Protein AF-A0A5S9P3G0-F1 (afdb_monomer)

Foldseek 3Di:
DVVVVVVVVVVVVVVVVVVVVVVVVVVVVCVVVVVVVPPDPQPDDADDDPQWDFPDWDDDPQKIWTWTDHPNWIKIWIAGSPPRHTPDIGTDDPPD

Nearest PDB structures (foldseek):
  5o3w-assembly1_A  TM=8.169E-01  e=4.159E-02  Gypsophila vaccaria
  8p83-assembly1_D  TM=8.442E-01  e=8.282E-02  Homo sapiens
  5o3w-assembly4_D  TM=8.164E-01  e=6.583E-02  Gypsophila vaccaria
  3nom-assembly2_B  TM=6.904E-01  e=1.388E-01  Zymomonas mobilis subsp. mobilis ATCC 10988
  5boi-assembly1_A  TM=8.328E-01  e=7.331E-01  Priestia megaterium QM B1551

pLDDT: mean 83.24, std 12.14, range [52.84, 97.31]

Secondary structure (DSSP, 8-state):
-HHHHHHHHHHHHHHHHHHHHHHHHHHHHHHHHHHHS--------PPPPTT-EEEEEEEETTEEEEEEEETTEEEEEEEETTT--EEEEEE--S--

Structure (mmCIF, N/CA/C/O backbone):
data_AF-A0A5S9P3G0-F1
#
_entry.id   AF-A0A5S9P3G0-F1
#
loop_
_atom_site.group_PDB
_atom_site.id
_atom_site.type_symbol
_atom_site.label_atom_id
_atom_site.label_alt_id
_atom_site.label_comp_id
_atom_site.label_asym_id
_atom_site.label_entity_id
_atom_site.label_seq_id
_atom_site.pdbx_PDB_ins_code
_atom_site.Cartn_x
_atom_site.Cartn_y
_atom_site.Cartn_z
_atom_site.occupancy
_atom_site.B_iso_or_equiv
_atom_site.auth_seq_id
_atom_site.auth_comp_id
_atom_site.auth_asym_id
_atom_site.auth_atom_id
_atom_site.pdbx_PDB_model_num
ATOM 1 N N . MET A 1 1 ? 14.603 28.352 -52.199 1.00 57.25 1 MET A N 1
ATOM 2 C CA . MET A 1 1 ? 13.601 28.132 -51.126 1.00 57.25 1 MET A CA 1
ATOM 3 C C . MET A 1 1 ? 13.569 26.691 -50.599 1.00 57.25 1 MET A C 1
ATOM 5 O O . MET A 1 1 ? 13.671 26.530 -49.389 1.00 57.25 1 MET A O 1
ATOM 9 N N . LEU A 1 2 ? 13.535 25.650 -51.448 1.00 60.34 2 LEU A N 1
ATOM 10 C CA . LEU A 1 2 ? 13.442 24.235 -51.018 1.00 60.34 2 LEU A CA 1
ATOM 11 C C . LEU A 1 2 ? 14.508 23.762 -50.001 1.00 60.34 2 LEU A C 1
ATOM 13 O O . LEU A 1 2 ? 14.189 23.000 -49.094 1.00 60.34 2 LEU A O 1
ATOM 17 N N . ARG A 1 3 ? 15.769 24.211 -50.108 1.00 63.75 3 ARG A N 1
ATOM 18 C CA . ARG A 1 3 ? 16.854 23.789 -49.191 1.00 63.75 3 ARG A CA 1
ATOM 19 C C . ARG A 1 3 ? 16.690 24.335 -47.763 1.00 63.75 3 ARG A C 1
ATOM 21 O O . ARG A 1 3 ? 17.055 23.656 -46.812 1.00 63.75 3 ARG A O 1
ATOM 28 N N . LYS A 1 4 ? 16.102 25.531 -47.614 1.00 61.62 4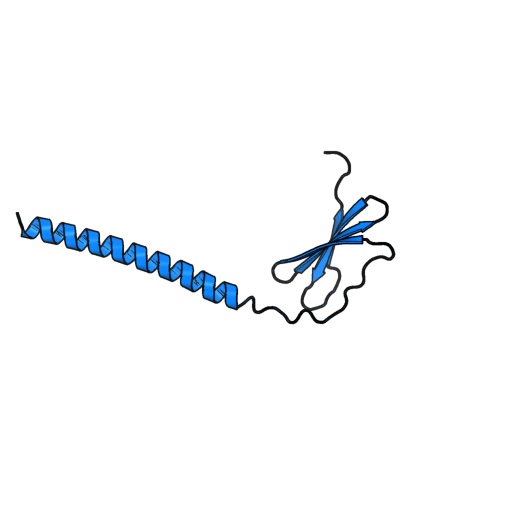 LYS A N 1
ATOM 29 C CA . LYS A 1 4 ? 15.777 26.131 -46.305 1.00 61.62 4 LYS A CA 1
ATOM 30 C C . LYS A 1 4 ? 14.579 25.425 -45.659 1.00 61.62 4 LYS A C 1
ATOM 32 O O . LYS A 1 4 ? 14.629 25.117 -44.476 1.00 61.62 4 LYS A O 1
ATOM 37 N N . LEU A 1 5 ? 13.560 25.092 -46.455 1.00 64.75 5 LEU A N 1
ATOM 38 C CA . LEU A 1 5 ? 12.393 24.318 -46.008 1.00 64.75 5 LEU A CA 1
ATOM 39 C C . LEU A 1 5 ? 12.772 22.896 -45.560 1.00 64.75 5 LEU A C 1
ATOM 41 O O . LEU A 1 5 ? 12.306 22.446 -44.520 1.00 64.75 5 LEU A O 1
ATOM 45 N N . ARG A 1 6 ? 13.683 22.217 -46.274 1.00 70.12 6 ARG A N 1
ATOM 46 C CA . ARG A 1 6 ? 14.227 20.908 -45.858 1.00 70.12 6 ARG A CA 1
ATOM 47 C C . ARG A 1 6 ? 14.999 20.965 -44.538 1.00 70.12 6 ARG A C 1
ATOM 49 O O . ARG A 1 6 ? 14.895 20.032 -43.753 1.00 70.12 6 ARG A O 1
ATOM 56 N N . GLY A 1 7 ? 15.744 22.043 -44.283 1.00 75.62 7 GLY A N 1
ATOM 57 C CA . GLY A 1 7 ? 16.450 22.240 -43.011 1.00 75.62 7 GLY A CA 1
ATOM 58 C C . GLY A 1 7 ? 15.497 22.421 -41.827 1.00 75.62 7 GLY A C 1
ATOM 59 O O . GLY A 1 7 ? 15.667 21.770 -40.802 1.00 75.62 7 GLY A O 1
ATOM 60 N N . PHE A 1 8 ? 14.449 23.233 -41.995 1.00 79.38 8 PHE A N 1
ATOM 61 C CA . PHE A 1 8 ? 13.404 23.401 -40.977 1.00 79.38 8 PHE A CA 1
ATOM 62 C C . PHE A 1 8 ? 12.612 22.113 -40.726 1.00 79.38 8 PHE A C 1
ATOM 64 O O . PHE A 1 8 ? 12.362 21.768 -39.574 1.00 79.38 8 PHE A O 1
ATOM 71 N N . ALA A 1 9 ? 12.267 21.372 -41.783 1.00 84.75 9 ALA A N 1
ATOM 72 C CA . ALA A 1 9 ? 11.589 20.084 -41.655 1.00 84.75 9 ALA A CA 1
ATOM 73 C C . ALA A 1 9 ? 12.460 19.044 -40.927 1.00 84.75 9 ALA A C 1
ATOM 75 O O . ALA A 1 9 ? 11.965 18.336 -40.055 1.00 84.75 9 ALA A O 1
ATOM 76 N N . ALA A 1 10 ? 13.763 18.991 -41.226 1.00 86.50 10 ALA A N 1
ATOM 77 C CA . ALA A 1 10 ? 14.699 18.112 -40.527 1.00 86.50 10 ALA A CA 1
ATOM 78 C C . ALA A 1 10 ? 14.834 18.481 -39.041 1.00 86.50 10 ALA A C 1
ATOM 80 O O . ALA A 1 10 ? 14.815 17.600 -38.186 1.00 86.50 10 ALA A O 1
ATOM 81 N N . PHE A 1 11 ? 14.910 19.777 -38.725 1.00 89.62 11 PHE A N 1
ATOM 82 C CA . PHE A 1 11 ? 14.974 20.254 -37.343 1.00 89.62 11 PHE A CA 1
ATOM 83 C C . PHE A 1 11 ? 13.692 19.937 -36.559 1.00 89.62 11 PHE A C 1
ATOM 85 O O . PHE A 1 11 ? 13.753 19.450 -35.433 1.00 89.62 11 PHE A O 1
ATOM 92 N N . SER A 1 12 ? 12.527 20.147 -37.174 1.00 87.56 12 SER A N 1
ATOM 93 C CA . SER A 1 12 ? 11.232 19.817 -36.575 1.00 87.56 12 SER A CA 1
ATOM 94 C C . SER A 1 12 ? 11.067 18.311 -36.352 1.00 87.56 12 SER A C 1
ATOM 96 O O . SER A 1 12 ? 10.658 17.898 -35.268 1.00 87.56 12 SER A O 1
ATOM 98 N N . GLY A 1 13 ? 11.451 17.488 -37.332 1.00 91.31 13 GLY A N 1
ATOM 99 C CA . GLY A 1 13 ? 11.436 16.032 -37.193 1.00 91.31 13 GLY A CA 1
ATOM 100 C C . GLY A 1 13 ? 12.365 15.543 -36.083 1.00 91.31 13 GLY A C 1
ATOM 101 O O . GLY A 1 13 ? 11.993 14.656 -35.318 1.00 91.31 13 GLY A O 1
ATOM 102 N N . LEU A 1 14 ? 13.539 16.164 -35.935 1.00 94.94 14 LEU A N 1
ATOM 103 C CA . LEU A 1 14 ? 14.474 15.846 -34.859 1.00 94.94 14 LEU A CA 1
ATOM 104 C C . LEU A 1 14 ? 13.874 16.161 -33.483 1.00 94.94 14 LEU A C 1
ATOM 106 O O . LEU A 1 14 ? 13.934 15.329 -32.581 1.00 94.94 14 LEU A O 1
ATOM 110 N N . LEU A 1 15 ? 13.248 17.330 -33.332 1.00 95.62 15 LEU A N 1
ATOM 111 C CA . LEU A 1 15 ? 12.593 17.720 -32.083 1.00 95.62 15 LEU A CA 1
ATOM 112 C C . LEU A 1 15 ? 11.455 16.753 -31.717 1.00 95.62 15 LEU A C 1
ATOM 114 O O . LEU A 1 15 ? 11.331 16.334 -30.567 1.00 95.62 15 LEU A O 1
ATOM 118 N N . MET A 1 16 ? 10.658 16.354 -32.709 1.00 95.19 16 MET A N 1
ATOM 119 C CA . MET A 1 16 ? 9.585 15.378 -32.539 1.00 95.19 16 MET A CA 1
ATOM 120 C C . MET A 1 16 ? 10.143 14.016 -32.103 1.00 95.19 16 MET A C 1
ATOM 122 O O . MET A 1 16 ? 9.641 13.434 -31.143 1.00 95.19 16 MET A O 1
ATOM 126 N N . ALA A 1 17 ? 11.226 13.547 -32.729 1.00 96.12 17 ALA A N 1
ATOM 127 C CA . ALA A 1 17 ? 11.897 12.306 -32.345 1.00 96.12 17 ALA A CA 1
ATOM 128 C C . ALA A 1 17 ? 12.397 12.337 -30.892 1.00 96.12 17 ALA A C 1
ATOM 130 O O . ALA A 1 17 ? 12.189 11.367 -30.164 1.00 96.12 17 ALA A O 1
ATOM 131 N N . PHE A 1 18 ? 12.977 13.455 -30.439 1.00 97.25 18 PHE A N 1
ATOM 132 C CA . PHE A 1 18 ? 13.358 13.636 -29.033 1.00 97.25 18 PHE A CA 1
ATOM 133 C C . PHE A 1 18 ? 12.157 13.567 -28.087 1.00 97.25 18 PHE A C 1
ATOM 135 O O . PHE A 1 18 ? 12.243 12.919 -27.045 1.00 97.25 18 PHE A O 1
ATOM 142 N N . GLY A 1 19 ? 11.030 14.180 -28.459 1.00 96.94 19 GLY A N 1
ATOM 143 C CA . GLY A 1 19 ? 9.789 14.100 -27.686 1.00 96.94 19 GLY A CA 1
ATOM 144 C C . GLY A 1 19 ? 9.295 12.661 -27.524 1.00 96.94 19 GLY A C 1
ATOM 145 O O . GLY A 1 19 ? 8.989 12.233 -26.411 1.00 96.94 19 GLY A O 1
ATOM 146 N N . PHE A 1 20 ? 9.290 11.883 -28.610 1.00 97.06 20 PHE A N 1
ATOM 147 C CA . PHE A 1 20 ? 8.939 10.462 -28.549 1.00 97.06 20 PHE A CA 1
ATOM 148 C C . PHE A 1 20 ? 9.924 9.663 -27.698 1.00 97.06 20 PHE A C 1
ATOM 150 O O . PHE A 1 20 ? 9.490 8.877 -26.861 1.00 97.06 20 PHE A O 1
ATOM 157 N N . LEU A 1 21 ? 11.231 9.880 -27.856 1.00 97.31 21 LEU A N 1
ATOM 158 C CA . LEU A 1 21 ? 12.258 9.215 -27.050 1.00 97.31 21 LEU A CA 1
ATOM 159 C C . LEU A 1 21 ? 12.072 9.477 -25.553 1.00 97.31 21 LEU A C 1
ATOM 161 O O . LEU A 1 21 ? 12.120 8.539 -24.759 1.00 97.31 21 LEU A O 1
ATOM 165 N N . ALA A 1 22 ? 11.806 10.726 -25.170 1.00 96.94 22 ALA A N 1
ATOM 166 C CA . ALA A 1 22 ? 11.537 11.089 -23.784 1.00 96.94 22 ALA A CA 1
ATOM 167 C C . ALA A 1 22 ? 10.258 10.417 -23.256 1.00 96.94 22 ALA A C 1
ATOM 169 O O . ALA A 1 22 ? 10.262 9.868 -22.154 1.00 96.94 22 ALA A O 1
ATOM 170 N N . LEU A 1 23 ? 9.184 10.407 -24.052 1.00 96.56 23 LEU A N 1
ATOM 171 C CA . LEU A 1 23 ? 7.917 9.776 -23.683 1.00 96.56 23 LEU A CA 1
ATOM 172 C C . LEU A 1 23 ? 8.066 8.261 -23.498 1.00 96.56 23 LEU A C 1
ATOM 174 O O . LEU A 1 23 ? 7.680 7.727 -22.458 1.00 96.56 23 LEU A O 1
ATOM 178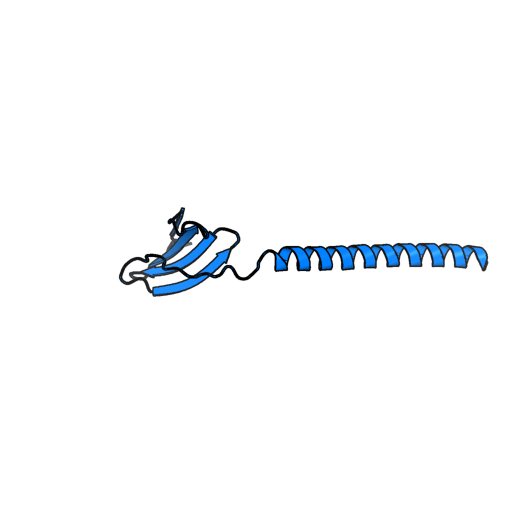 N N . PHE A 1 24 ? 8.653 7.568 -24.476 1.00 96.69 24 PHE A N 1
ATOM 179 C CA . PHE A 1 24 ? 8.903 6.131 -24.384 1.00 96.69 24 PHE A CA 1
ATOM 180 C C . PHE A 1 24 ? 9.865 5.798 -23.243 1.00 96.69 24 PHE A C 1
ATOM 182 O O . PHE A 1 24 ? 9.645 4.813 -22.543 1.00 96.69 24 PHE A O 1
ATOM 189 N N . GLY A 1 25 ? 10.877 6.636 -22.999 1.00 95.38 25 GLY A N 1
ATOM 190 C CA . GLY A 1 25 ? 11.772 6.506 -21.852 1.00 95.38 25 GLY A CA 1
ATOM 191 C C . GLY A 1 25 ? 11.030 6.604 -20.517 1.00 95.38 25 GLY A C 1
ATOM 192 O O . GLY A 1 25 ? 11.207 5.747 -19.655 1.00 95.38 25 GLY A O 1
ATOM 193 N N . ALA A 1 26 ? 10.146 7.592 -20.359 1.00 94.94 26 ALA A N 1
ATOM 194 C CA . ALA A 1 26 ? 9.339 7.758 -19.151 1.00 94.94 26 ALA A CA 1
ATOM 195 C C . ALA A 1 26 ? 8.362 6.589 -18.935 1.00 94.94 26 ALA A C 1
ATOM 197 O O . ALA A 1 26 ? 8.243 6.080 -17.818 1.00 94.94 26 ALA A O 1
ATOM 198 N N . ILE A 1 27 ? 7.695 6.124 -19.999 1.00 92.19 27 ILE A N 1
ATOM 199 C CA . ILE A 1 27 ? 6.806 4.955 -19.942 1.00 92.19 27 ILE A CA 1
ATOM 200 C C . ILE A 1 27 ? 7.609 3.704 -19.581 1.00 92.19 27 ILE A C 1
ATOM 202 O O . ILE A 1 27 ? 7.227 2.988 -18.660 1.00 92.19 27 ILE A O 1
ATOM 206 N N . GLY A 1 28 ? 8.738 3.464 -20.249 1.00 91.56 28 GLY A N 1
ATOM 207 C CA . GLY A 1 28 ? 9.617 2.328 -19.981 1.00 91.56 28 GLY A CA 1
ATOM 208 C C . GLY A 1 28 ? 10.131 2.327 -18.544 1.00 91.56 28 GLY A C 1
ATOM 209 O O . GLY A 1 28 ? 10.033 1.311 -17.860 1.00 91.56 28 GLY A O 1
ATOM 210 N N . TYR A 1 29 ? 10.584 3.479 -18.043 1.00 89.12 29 TYR A N 1
ATOM 211 C CA . TYR A 1 29 ? 10.984 3.636 -16.647 1.00 89.12 29 TYR A CA 1
ATOM 212 C C . TYR A 1 29 ? 9.836 3.297 -15.692 1.00 89.12 29 TYR A C 1
ATOM 214 O O . TYR A 1 29 ? 10.029 2.521 -14.756 1.00 89.12 29 TYR A O 1
ATOM 222 N N . ARG A 1 30 ? 8.625 3.815 -15.943 1.00 83.75 30 ARG A N 1
ATOM 223 C CA . ARG A 1 30 ? 7.444 3.527 -15.116 1.00 83.75 30 ARG A CA 1
ATOM 224 C C . ARG A 1 30 ? 7.059 2.047 -15.154 1.00 83.75 30 ARG A C 1
ATOM 226 O O . ARG A 1 30 ? 6.687 1.498 -14.126 1.00 83.75 30 ARG A O 1
ATOM 233 N N . VAL A 1 31 ? 7.150 1.398 -16.312 1.00 85.31 31 VAL A N 1
ATOM 234 C CA . VAL A 1 31 ? 6.863 -0.035 -16.456 1.00 85.31 31 VAL A CA 1
ATOM 235 C C . VAL A 1 31 ? 7.887 -0.862 -15.682 1.00 85.31 31 VAL A C 1
ATOM 237 O O . VAL A 1 31 ? 7.498 -1.713 -14.894 1.00 85.31 31 VAL A O 1
ATOM 240 N N . VAL A 1 32 ? 9.184 -0.577 -15.827 1.00 81.44 32 VAL A N 1
ATOM 241 C CA . VAL A 1 32 ? 10.253 -1.302 -15.115 1.00 81.44 32 VAL A CA 1
ATOM 242 C C . VAL A 1 32 ? 10.168 -1.092 -13.600 1.00 81.44 32 VAL A C 1
ATOM 244 O O . VAL A 1 32 ? 10.298 -2.042 -12.831 1.00 81.44 32 VAL A O 1
ATOM 247 N N . THR A 1 33 ? 9.916 0.138 -13.151 1.00 73.62 33 THR A N 1
ATOM 248 C CA . THR A 1 33 ? 9.751 0.447 -11.721 1.00 73.62 33 THR A CA 1
ATOM 249 C C . THR A 1 33 ? 8.455 -0.117 -11.148 1.00 73.62 33 THR A C 1
ATOM 251 O O . THR A 1 33 ? 8.475 -0.661 -10.049 1.00 73.62 33 THR A O 1
ATOM 254 N N . GLY A 1 34 ? 7.358 -0.076 -11.906 1.00 65.81 34 GLY A N 1
ATOM 255 C CA . GLY A 1 34 ? 6.087 -0.697 -11.541 1.00 65.81 34 GLY A CA 1
ATOM 256 C C . GLY A 1 34 ? 6.159 -2.224 -11.477 1.00 65.81 34 GLY A C 1
ATOM 257 O O . GLY A 1 34 ? 5.496 -2.824 -10.642 1.00 65.81 34 GLY A O 1
ATOM 258 N N . TRP A 1 35 ? 7.004 -2.867 -12.291 1.00 57.53 35 TRP A N 1
ATOM 259 C CA . TRP A 1 35 ? 7.197 -4.322 -12.246 1.00 57.53 35 TRP A CA 1
ATOM 260 C C . TRP A 1 35 ? 8.099 -4.775 -11.095 1.00 57.53 35 TRP A C 1
ATOM 262 O O . TRP A 1 35 ? 7.971 -5.898 -10.614 1.00 57.53 35 TRP A O 1
ATOM 272 N N . LYS A 1 36 ? 8.980 -3.890 -10.607 1.00 55.94 36 LYS A N 1
ATOM 273 C CA . LYS A 1 36 ? 9.731 -4.108 -9.361 1.00 55.94 36 LYS A CA 1
ATOM 274 C C . LYS A 1 36 ? 8.802 -4.154 -8.141 1.00 55.94 36 LYS A C 1
ATOM 276 O O . LYS A 1 36 ? 9.151 -4.766 -7.138 1.00 55.94 36 LYS A O 1
ATOM 281 N N . SER A 1 37 ? 7.595 -3.600 -8.257 1.00 54.91 37 SER A N 1
ATOM 282 C CA . SER A 1 37 ? 6.456 -3.898 -7.386 1.00 54.91 37 SER A CA 1
ATOM 283 C C . SER A 1 37 ? 5.755 -5.187 -7.828 1.00 54.91 37 SER A C 1
ATOM 285 O O . SER A 1 37 ? 4.539 -5.205 -8.018 1.00 54.91 37 SER A O 1
ATOM 287 N N . ALA A 1 38 ? 6.511 -6.279 -8.006 1.00 53.41 38 ALA A N 1
ATOM 288 C CA . ALA A 1 38 ? 5.909 -7.607 -8.031 1.00 53.41 38 ALA A CA 1
ATOM 289 C C . ALA A 1 38 ? 4.975 -7.703 -6.813 1.00 53.41 38 ALA A C 1
ATOM 291 O O . ALA A 1 38 ? 5.350 -7.176 -5.757 1.00 53.41 38 ALA A O 1
ATOM 292 N N . PRO A 1 39 ? 3.773 -8.301 -6.932 1.00 52.84 39 PRO A N 1
ATOM 293 C CA . PRO A 1 39 ? 2.924 -8.505 -5.773 1.00 52.84 39 PRO A CA 1
ATOM 294 C C . PRO A 1 39 ? 3.768 -9.300 -4.789 1.00 52.84 39 PRO A C 1
ATOM 296 O O . PRO A 1 39 ? 4.066 -10.470 -5.031 1.00 52.84 39 PRO A O 1
ATOM 299 N N . VAL A 1 40 ? 4.246 -8.635 -3.735 1.00 58.28 40 VAL A N 1
ATOM 300 C CA . VAL A 1 40 ? 4.874 -9.330 -2.624 1.00 58.28 40 VAL A CA 1
ATOM 301 C C . VAL A 1 40 ? 3.842 -10.368 -2.226 1.00 58.28 40 VAL A C 1
ATOM 303 O O . VAL A 1 40 ? 2.654 -10.060 -2.127 1.00 58.28 40 VAL A O 1
ATOM 306 N N . GLU A 1 41 ? 4.261 -11.618 -2.108 1.00 55.16 41 GLU A N 1
ATOM 307 C CA . GLU A 1 41 ? 3.404 -12.648 -1.557 1.00 55.16 41 GLU A CA 1
ATOM 308 C C . GLU A 1 41 ? 3.155 -12.232 -0.101 1.00 55.16 41 GLU A C 1
ATOM 310 O O . GLU A 1 41 ? 3.968 -12.480 0.790 1.00 55.16 41 GLU A O 1
ATOM 315 N N . ILE A 1 42 ? 2.085 -11.463 0.137 1.00 58.31 42 ILE A N 1
ATOM 316 C CA . ILE A 1 42 ? 1.699 -10.982 1.466 1.00 58.31 42 ILE A CA 1
ATOM 317 C C . ILE A 1 42 ? 1.021 -12.165 2.166 1.00 58.31 42 ILE A C 1
ATOM 319 O O . ILE A 1 42 ? -0.172 -12.167 2.451 1.00 58.31 42 ILE A O 1
ATOM 323 N N . ALA A 1 43 ? 1.791 -13.226 2.391 1.00 62.25 43 ALA A N 1
ATOM 324 C CA . ALA A 1 43 ? 1.440 -14.307 3.286 1.00 62.25 43 ALA A CA 1
ATOM 325 C C . ALA A 1 43 ? 1.942 -13.920 4.684 1.00 62.25 43 ALA A C 1
ATOM 327 O O . ALA A 1 43 ? 3.129 -13.650 4.900 1.00 62.25 43 ALA A O 1
ATOM 328 N N . GLY A 1 44 ? 1.028 -13.822 5.645 1.00 70.62 44 GLY A N 1
ATOM 329 C CA . GLY A 1 44 ? 1.357 -13.506 7.030 1.00 70.62 44 GLY A CA 1
ATOM 330 C C . GLY A 1 44 ? 0.195 -12.885 7.791 1.00 70.62 44 GLY A C 1
ATOM 331 O O . GLY A 1 44 ? -0.774 -12.413 7.204 1.00 70.62 44 GLY A O 1
ATOM 332 N N . THR A 1 45 ? 0.321 -12.870 9.114 1.00 78.38 45 THR A N 1
ATOM 333 C CA . THR A 1 45 ? -0.696 -12.330 10.019 1.00 78.38 45 THR A CA 1
ATOM 334 C C . THR A 1 45 ? -0.112 -11.157 10.790 1.00 78.38 45 THR A C 1
ATOM 336 O O . THR A 1 45 ? 0.930 -11.289 11.430 1.00 78.38 45 THR A O 1
ATOM 339 N N . ILE A 1 46 ? -0.794 -10.013 10.750 1.00 83.00 46 ILE A N 1
ATOM 340 C CA . ILE A 1 46 ? -0.484 -8.850 11.586 1.00 83.00 46 ILE A CA 1
ATOM 341 C C . ILE A 1 46 ? -1.402 -8.889 12.805 1.00 83.00 46 ILE A C 1
ATOM 343 O O . ILE A 1 46 ? -2.613 -9.069 12.675 1.00 83.00 46 ILE A O 1
ATOM 347 N N . GLN A 1 47 ? -0.833 -8.726 13.998 1.00 85.69 47 GLN A N 1
ATOM 348 C CA . GLN A 1 47 ? -1.623 -8.657 15.222 1.00 85.69 47 GLN A CA 1
ATOM 349 C C . GLN A 1 47 ? -2.263 -7.275 15.355 1.00 85.69 47 GLN A C 1
ATOM 351 O O . GLN A 1 47 ? -1.576 -6.261 15.491 1.00 85.69 47 GLN A O 1
ATOM 356 N N . LEU A 1 48 ? -3.592 -7.248 15.327 1.00 84.81 48 LEU A N 1
ATOM 357 C CA . LEU A 1 48 ? -4.387 -6.045 15.532 1.00 84.81 48 LEU A CA 1
ATOM 358 C C . LEU A 1 48 ? -5.005 -6.044 16.938 1.00 84.81 48 LEU A C 1
ATOM 360 O O . LEU A 1 48 ? -5.197 -7.111 17.531 1.00 84.81 48 LEU A O 1
ATOM 364 N N . PRO A 1 49 ? -5.321 -4.861 17.495 1.00 82.44 49 PRO A N 1
ATOM 365 C CA . PRO A 1 49 ? -6.031 -4.772 18.764 1.00 82.44 49 PRO A CA 1
ATOM 366 C C . PRO A 1 49 ? -7.345 -5.547 18.720 1.00 82.44 49 PRO A C 1
ATOM 368 O O . PRO A 1 49 ? -8.070 -5.512 17.725 1.00 82.44 49 PRO A O 1
ATOM 371 N N . ARG A 1 50 ? -7.689 -6.209 19.827 1.00 83.19 50 ARG A N 1
ATOM 372 C CA . ARG A 1 50 ? -9.009 -6.832 19.963 1.00 83.19 50 ARG A CA 1
ATOM 373 C C . ARG A 1 50 ? -10.100 -5.770 19.833 1.00 83.19 50 ARG A C 1
ATOM 375 O O . ARG A 1 50 ? -9.963 -4.683 20.386 1.00 83.19 50 ARG A O 1
ATOM 382 N N . GLY A 1 51 ? -11.157 -6.103 19.096 1.00 85.19 51 GLY A N 1
ATOM 383 C CA . GLY A 1 51 ? -12.271 -5.191 18.827 1.00 85.19 51 GLY A CA 1
ATOM 384 C C . GLY A 1 51 ? -11.998 -4.139 17.748 1.00 85.19 51 GLY A C 1
ATOM 385 O O . GLY A 1 51 ? -12.875 -3.325 17.487 1.00 85.19 51 GLY A O 1
ATOM 386 N N . ALA A 1 52 ? -10.824 -4.145 17.106 1.00 88.12 52 ALA A N 1
ATOM 387 C CA . ALA A 1 52 ? -10.550 -3.251 15.987 1.00 88.12 52 ALA A CA 1
ATOM 388 C C . ALA A 1 52 ? -11.335 -3.670 14.734 1.00 88.12 52 ALA A C 1
ATOM 390 O O . ALA A 1 52 ? -11.258 -4.821 14.297 1.00 88.12 52 ALA A O 1
ATOM 391 N N . ASN A 1 53 ? -12.039 -2.720 14.124 1.00 90.50 53 ASN A N 1
ATOM 392 C CA . ASN A 1 53 ? -12.628 -2.868 12.801 1.00 90.50 53 ASN A CA 1
ATOM 393 C C . ASN A 1 53 ? -11.645 -2.334 11.750 1.00 90.50 53 ASN A C 1
ATOM 395 O O . ASN A 1 53 ? -11.234 -1.176 11.814 1.00 90.50 53 ASN A O 1
ATOM 399 N N . VAL A 1 54 ? -11.231 -3.174 10.799 1.00 90.88 54 VAL A N 1
ATOM 400 C CA . VAL A 1 54 ? -10.312 -2.756 9.730 1.00 90.88 54 VAL A CA 1
ATOM 401 C C . VAL A 1 54 ? -11.104 -2.027 8.652 1.00 90.88 54 VAL A C 1
ATOM 403 O O . VAL A 1 54 ? -11.867 -2.649 7.918 1.00 90.88 54 VAL A O 1
ATOM 406 N N . ARG A 1 55 ? -10.887 -0.713 8.532 1.00 91.56 55 ARG A N 1
ATOM 407 C CA . ARG A 1 55 ? -11.522 0.110 7.494 1.00 91.56 55 ARG A CA 1
ATOM 408 C C . ARG A 1 55 ? -10.723 0.146 6.197 1.00 91.56 55 ARG A C 1
ATOM 410 O O . ARG A 1 55 ? -11.309 0.238 5.124 1.00 91.56 55 ARG A O 1
ATOM 417 N N . SER A 1 56 ? -9.395 0.106 6.285 1.00 89.25 56 SER A N 1
ATOM 418 C CA . SER A 1 56 ? -8.509 0.129 5.118 1.00 89.25 56 SER A CA 1
ATOM 419 C C . SER A 1 56 ? -7.164 -0.525 5.429 1.00 89.25 56 SER A C 1
ATOM 421 O O . SER A 1 56 ? -6.663 -0.422 6.549 1.00 89.25 56 SER A O 1
ATOM 423 N N . ALA A 1 57 ? -6.569 -1.174 4.430 1.00 90.19 57 ALA A N 1
ATOM 424 C CA . ALA A 1 57 ? -5.211 -1.700 4.482 1.00 90.19 57 ALA A CA 1
ATOM 425 C C . ALA A 1 57 ? -4.514 -1.415 3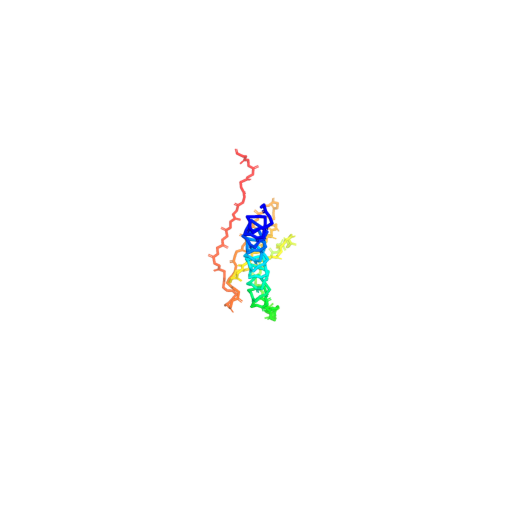.148 1.00 90.19 57 ALA A C 1
ATOM 427 O O . ALA A 1 57 ? -4.976 -1.849 2.093 1.00 90.19 57 ALA A O 1
ATOM 428 N N . VAL A 1 58 ? -3.412 -0.670 3.196 1.00 89.25 58 VAL A N 1
ATOM 429 C CA . VAL A 1 58 ? -2.666 -0.234 2.012 1.00 89.25 58 VAL A CA 1
ATOM 430 C C . VAL A 1 58 ? -1.188 -0.528 2.212 1.00 89.25 58 VAL A C 1
ATOM 432 O O . VAL A 1 58 ? -0.624 -0.244 3.267 1.00 89.25 58 VAL A O 1
ATOM 435 N N . VAL A 1 59 ? -0.547 -1.073 1.182 1.00 87.06 59 VAL A N 1
ATOM 436 C CA . VAL A 1 59 ? 0.911 -1.220 1.132 1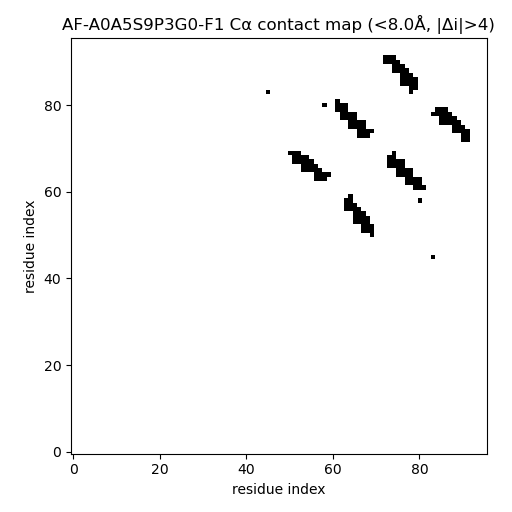.00 87.06 59 VAL A CA 1
ATOM 437 C C . VAL A 1 59 ? 1.493 -0.020 0.395 1.00 87.06 59 VAL A C 1
ATOM 439 O O . VAL A 1 59 ? 1.078 0.289 -0.720 1.00 87.06 59 VAL A O 1
ATOM 442 N N . SER A 1 60 ? 2.446 0.664 1.020 1.00 82.94 60 SER A N 1
ATOM 443 C CA . SER A 1 60 ? 3.141 1.822 0.464 1.00 82.94 60 SER A CA 1
ATOM 444 C C . SER A 1 60 ? 4.643 1.668 0.682 1.00 82.94 60 SER A C 1
ATOM 446 O O . SER A 1 60 ? 5.141 1.865 1.792 1.00 82.94 60 SER A O 1
ATOM 448 N N . GLY A 1 61 ? 5.369 1.326 -0.385 1.00 83.38 61 GLY A N 1
ATOM 449 C CA . GLY A 1 61 ? 6.795 1.006 -0.302 1.00 83.38 61 GLY 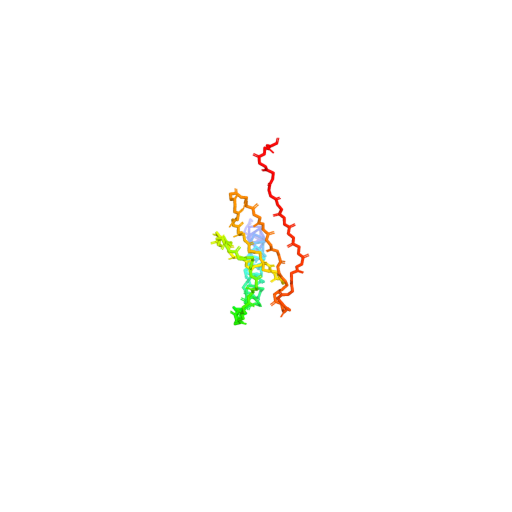A CA 1
ATOM 450 C C . GLY A 1 61 ? 7.032 -0.185 0.627 1.00 83.38 61 GLY A C 1
ATOM 451 O O . GLY A 1 61 ? 6.402 -1.226 0.460 1.00 83.38 61 GLY A O 1
ATOM 452 N N . ASP A 1 62 ? 7.880 0.005 1.638 1.00 85.50 62 ASP A N 1
ATOM 453 C CA . ASP A 1 62 ? 8.236 -1.024 2.627 1.00 85.50 62 ASP A CA 1
ATOM 454 C C . ASP A 1 62 ? 7.336 -1.001 3.874 1.00 85.50 62 ASP A C 1
ATOM 456 O O . ASP A 1 62 ? 7.676 -1.571 4.911 1.00 85.50 62 ASP A O 1
ATOM 460 N N . MET A 1 63 ? 6.188 -0.322 3.802 1.00 86.62 63 MET A N 1
ATOM 461 C CA . MET A 1 63 ? 5.279 -0.137 4.929 1.00 86.62 63 MET A CA 1
ATOM 462 C C . MET A 1 63 ? 3.861 -0.584 4.581 1.00 86.62 63 MET A C 1
ATOM 464 O O . MET A 1 63 ? 3.366 -0.369 3.477 1.00 86.62 63 MET A O 1
ATOM 468 N N . ILE A 1 64 ? 3.177 -1.157 5.562 1.00 89.50 64 ILE A N 1
ATOM 469 C CA . ILE A 1 64 ? 1.758 -1.490 5.525 1.00 89.50 64 ILE A CA 1
ATOM 470 C C . ILE A 1 64 ? 1.044 -0.509 6.451 1.00 89.50 64 ILE A C 1
ATOM 472 O O . ILE A 1 64 ? 1.268 -0.514 7.661 1.00 89.50 64 ILE A O 1
ATOM 476 N N . ALA A 1 65 ? 0.192 0.340 5.890 1.00 92.50 65 ALA A N 1
ATOM 477 C CA . ALA A 1 65 ? -0.691 1.216 6.643 1.00 92.50 65 ALA A CA 1
ATOM 478 C C . ALA A 1 65 ? -2.047 0.526 6.814 1.00 92.50 65 ALA A C 1
ATOM 480 O O . ALA A 1 65 ? -2.730 0.227 5.835 1.00 92.50 65 ALA A O 1
ATOM 481 N N . VAL A 1 66 ? -2.436 0.267 8.059 1.00 92.44 66 VAL A N 1
ATOM 482 C CA . VAL A 1 66 ? -3.733 -0.312 8.413 1.00 92.44 66 VAL A CA 1
ATOM 483 C C . VAL A 1 66 ? -4.527 0.737 9.172 1.00 92.44 66 VAL A C 1
ATOM 485 O O . VAL A 1 66 ? -4.201 1.064 10.314 1.00 92.44 66 VAL A O 1
ATOM 488 N N . THR A 1 67 ? -5.566 1.268 8.538 1.00 93.44 67 THR A N 1
ATOM 489 C CA . THR A 1 67 ? -6.524 2.160 9.187 1.00 93.44 67 THR A C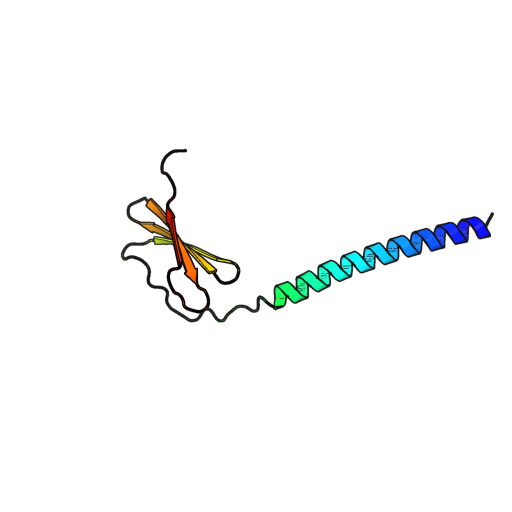A 1
ATOM 490 C C 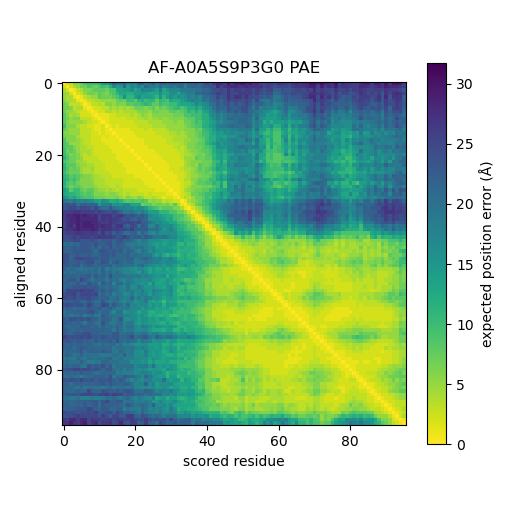. THR A 1 67 ? -7.599 1.321 9.844 1.00 93.44 67 THR A C 1
ATOM 492 O O . THR A 1 67 ? -8.305 0.541 9.196 1.00 93.44 67 THR A O 1
ATOM 495 N N . LEU A 1 68 ? -7.717 1.495 11.149 1.00 93.62 68 LEU A N 1
ATOM 496 C CA . LEU A 1 68 ? -8.626 0.748 11.983 1.00 93.62 68 LEU A CA 1
ATOM 497 C C . LEU A 1 68 ? -9.420 1.685 12.878 1.00 93.62 68 LEU A C 1
ATOM 499 O O . LEU A 1 68 ? -8.975 2.769 13.245 1.00 93.62 68 LEU A O 1
ATOM 503 N N . GLU A 1 69 ? -10.624 1.251 13.194 1.00 90.69 69 GLU A N 1
ATOM 504 C CA . GLU A 1 69 ? -11.518 1.936 14.104 1.00 90.69 69 GLU A CA 1
ATOM 505 C C . GLU A 1 69 ? -11.695 1.087 15.354 1.00 90.69 69 GLU A C 1
ATOM 507 O O . GLU A 1 69 ? -11.914 -0.126 15.275 1.00 90.69 69 GLU A O 1
ATOM 512 N N . ARG A 1 70 ? -11.595 1.724 16.516 1.00 87.56 70 ARG A N 1
ATOM 513 C CA . ARG A 1 70 ? -11.810 1.091 17.811 1.00 87.56 70 ARG A CA 1
ATOM 514 C C . ARG A 1 70 ? -12.454 2.099 18.751 1.00 87.56 70 ARG A C 1
ATOM 516 O O . ARG A 1 70 ? -11.964 3.216 18.871 1.00 87.56 70 ARG A O 1
ATOM 523 N N . ASP A 1 71 ? -13.534 1.695 19.412 1.00 85.12 71 ASP A N 1
AT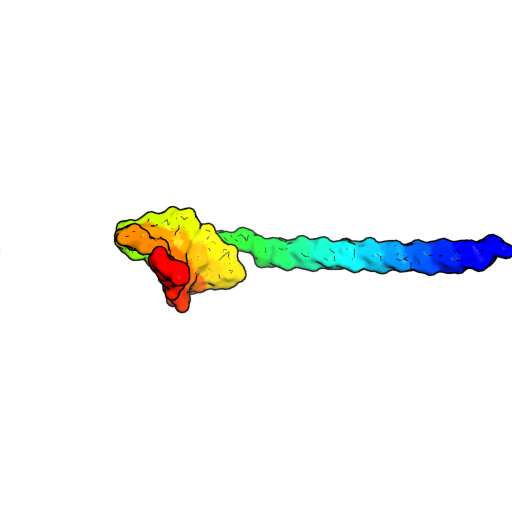OM 524 C CA . ASP A 1 71 ? -14.259 2.528 20.383 1.00 85.12 71 ASP A CA 1
ATOM 525 C C . ASP A 1 71 ? -14.688 3.902 19.817 1.00 85.12 71 ASP A C 1
ATOM 527 O O . ASP A 1 71 ? -14.729 4.898 20.532 1.00 85.12 71 ASP A O 1
ATOM 531 N N . GLY A 1 72 ? -14.976 3.969 18.510 1.00 84.94 72 GLY A N 1
ATOM 532 C CA . GLY A 1 72 ? -15.335 5.207 17.804 1.00 84.94 72 GLY A CA 1
ATOM 533 C C . GLY A 1 72 ? -14.153 6.115 17.440 1.00 84.94 72 GLY A C 1
ATOM 534 O O . GLY A 1 72 ? -14.359 7.142 16.796 1.00 84.94 72 GLY A O 1
ATOM 535 N N . LEU A 1 73 ? -12.918 5.746 17.798 1.00 86.81 73 LEU A N 1
ATOM 536 C CA . LEU A 1 73 ? -11.708 6.426 17.342 1.00 86.81 73 LEU A CA 1
ATOM 537 C C . LEU A 1 73 ? -11.130 5.732 16.113 1.00 86.81 73 LEU A C 1
ATOM 539 O O . LEU A 1 73 ? -10.990 4.508 16.074 1.00 86.81 73 LEU A O 1
ATOM 543 N N . VAL A 1 74 ? -10.734 6.534 15.129 1.00 91.06 74 VAL A N 1
ATOM 544 C CA . VAL A 1 74 ? -9.985 6.069 13.961 1.00 91.06 74 VAL A CA 1
ATOM 545 C C . VAL A 1 74 ? -8.496 6.268 14.232 1.00 91.06 74 VAL A C 1
ATOM 547 O O . VAL A 1 74 ? -8.064 7.349 14.631 1.00 91.06 74 VAL A O 1
ATOM 550 N N . GLU A 1 75 ? -7.698 5.233 13.996 1.00 91.81 75 GLU A N 1
ATOM 551 C CA . GLU A 1 75 ? -6.239 5.299 14.036 1.00 91.81 75 GLU A CA 1
ATOM 552 C C . GLU A 1 75 ? -5.639 4.565 12.833 1.00 91.81 75 GLU A C 1
ATOM 554 O O . GLU A 1 75 ? -6.178 3.576 12.338 1.00 91.81 75 GLU A O 1
ATOM 559 N N . THR A 1 76 ? -4.504 5.050 12.340 1.00 93.06 76 THR A N 1
ATOM 560 C CA . THR A 1 76 ? -3.716 4.359 11.316 1.00 93.06 76 THR A CA 1
ATOM 561 C C . THR A 1 76 ? -2.466 3.788 11.953 1.00 93.06 76 THR A C 1
ATOM 563 O O . THR A 1 76 ? -1.642 4.520 12.499 1.00 93.06 76 THR A O 1
ATOM 566 N N . ARG A 1 77 ? -2.310 2.468 11.883 1.00 91.94 77 ARG A N 1
ATOM 567 C CA . ARG A 1 77 ? -1.111 1.771 12.340 1.00 91.94 77 ARG A CA 1
ATOM 568 C C . ARG A 1 77 ? -0.216 1.449 11.167 1.00 91.94 77 ARG A C 1
ATOM 570 O O . ARG A 1 77 ? -0.675 0.955 10.142 1.00 91.94 77 ARG A O 1
ATOM 577 N N . PHE A 1 78 ? 1.068 1.692 11.351 1.00 91.75 78 PHE A N 1
ATOM 578 C CA . PHE A 1 78 ? 2.081 1.402 10.357 1.00 91.75 78 PHE A CA 1
ATOM 579 C C . PHE A 1 78 ? 2.859 0.164 10.774 1.00 91.75 78 PHE A C 1
ATOM 581 O O . PHE A 1 78 ? 3.332 0.077 11.908 1.00 91.75 78 PHE A O 1
ATOM 588 N N . PHE A 1 79 ? 3.019 -0.769 9.848 1.00 90.62 79 PHE A N 1
ATOM 589 C CA . PHE A 1 79 ? 3.810 -1.977 10.018 1.00 90.62 79 PHE A CA 1
ATOM 590 C C . PHE A 1 79 ? 4.887 -2.030 8.948 1.00 90.62 79 PHE A C 1
ATOM 592 O O . PHE A 1 79 ? 4.685 -1.573 7.830 1.00 90.62 79 PHE A O 1
ATOM 599 N N . ASP A 1 80 ? 6.032 -2.589 9.292 1.00 87.62 80 ASP A N 1
ATOM 600 C CA . ASP A 1 80 ? 7.098 -2.865 8.338 1.00 87.62 80 ASP A CA 1
ATOM 601 C C . ASP A 1 80 ? 6.723 -4.077 7.464 1.00 87.62 80 ASP A C 1
ATOM 603 O O . ASP A 1 80 ? 6.279 -5.101 7.983 1.00 87.62 80 ASP A O 1
ATOM 607 N N . LEU A 1 81 ? 6.873 -3.981 6.143 1.00 85.38 81 LEU A N 1
ATOM 608 C CA . LEU A 1 81 ? 6.432 -5.016 5.200 1.00 85.38 81 LEU A CA 1
ATOM 609 C C . LEU A 1 81 ? 7.227 -6.324 5.350 1.00 85.38 81 LEU A C 1
ATOM 611 O O . LEU A 1 81 ? 6.659 -7.409 5.223 1.00 85.38 81 LEU A O 1
ATOM 615 N N . ALA A 1 82 ? 8.525 -6.237 5.658 1.00 83.62 82 ALA A N 1
ATOM 616 C CA . ALA A 1 82 ? 9.394 -7.402 5.794 1.00 83.62 82 ALA A CA 1
ATOM 617 C C . ALA A 1 82 ? 9.208 -8.095 7.152 1.00 83.62 82 ALA A C 1
ATOM 619 O O . ALA A 1 82 ? 8.974 -9.304 7.226 1.00 83.62 82 ALA A O 1
ATOM 620 N N . SER A 1 83 ? 9.285 -7.329 8.240 1.00 84.62 83 SER A N 1
ATOM 621 C CA . SER A 1 83 ? 9.262 -7.868 9.607 1.00 84.62 83 SER A CA 1
ATOM 622 C C . SER A 1 83 ? 7.865 -7.971 10.223 1.00 84.62 83 SER A C 1
ATOM 624 O O . SER A 1 83 ? 7.699 -8.653 11.232 1.00 84.62 83 SER A O 1
ATOM 626 N N . ARG A 1 84 ? 6.854 -7.302 9.646 1.00 85.50 84 ARG A N 1
ATOM 627 C CA . ARG A 1 84 ? 5.524 -7.068 10.250 1.00 85.50 84 ARG A CA 1
ATOM 628 C C . ARG A 1 84 ? 5.582 -6.384 11.620 1.00 85.50 84 ARG A C 1
ATOM 630 O O . ARG A 1 84 ? 4.592 -6.372 12.352 1.00 85.50 84 ARG A O 1
ATOM 637 N N . ALA A 1 85 ? 6.724 -5.794 11.971 1.00 85.75 85 ALA A N 1
ATOM 638 C CA . ALA A 1 85 ? 6.880 -5.090 13.229 1.00 85.75 85 ALA A CA 1
ATOM 639 C C . ALA A 1 85 ? 6.054 -3.794 13.204 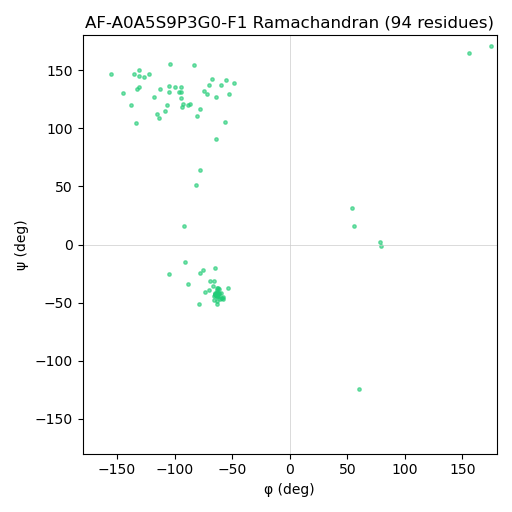1.00 85.75 85 ALA A C 1
ATOM 641 O O . ALA A 1 85 ? 6.064 -3.084 12.192 1.00 85.75 85 ALA A O 1
ATOM 642 N N . PRO A 1 86 ? 5.348 -3.456 14.294 1.00 89.38 86 PRO A N 1
ATOM 643 C CA . PRO A 1 86 ? 4.689 -2.165 14.412 1.00 89.38 86 PRO A CA 1
ATOM 644 C C . PRO A 1 86 ? 5.746 -1.056 14.417 1.00 89.38 86 PRO A C 1
ATOM 646 O O . PRO A 1 86 ? 6.702 -1.086 15.189 1.00 89.38 86 PRO A O 1
ATOM 649 N N . ARG A 1 87 ? 5.573 -0.076 13.535 1.00 90.25 87 ARG A N 1
ATOM 650 C CA . ARG A 1 87 ? 6.487 1.058 13.343 1.00 90.25 87 ARG A CA 1
ATOM 651 C C . ARG A 1 87 ? 5.944 2.354 13.926 1.00 90.25 87 ARG A C 1
ATOM 653 O O . ARG A 1 87 ? 6.724 3.236 14.264 1.00 90.25 87 ARG A O 1
ATOM 660 N N . GLY A 1 88 ? 4.625 2.473 14.049 1.00 89.06 88 GLY A N 1
ATOM 661 C CA . GLY A 1 88 ? 3.999 3.656 14.622 1.00 89.06 88 GLY A CA 1
ATOM 662 C C . GLY A 1 88 ? 2.481 3.625 14.550 1.00 89.06 88 GLY A C 1
ATOM 663 O O . GLY A 1 88 ? 1.884 2.761 13.903 1.00 89.06 88 GLY A O 1
ATOM 664 N N . VAL A 1 89 ? 1.870 4.595 15.224 1.00 91.38 89 VAL A N 1
ATOM 665 C CA . VAL A 1 89 ? 0.426 4.826 15.235 1.00 91.38 89 VAL A CA 1
ATOM 666 C C . VAL A 1 89 ? 0.187 6.311 15.001 1.00 91.38 89 VAL A C 1
ATOM 668 O O . VAL A 1 89 ? 0.842 7.146 15.620 1.00 91.38 89 VAL A O 1
ATOM 671 N N . LEU A 1 90 ? -0.743 6.626 14.109 1.00 90.62 90 LEU A N 1
ATOM 672 C CA . LEU A 1 90 ? -1.233 7.971 13.859 1.00 90.62 90 LEU A CA 1
ATOM 673 C C . LEU A 1 90 ? -2.707 8.017 14.248 1.00 90.62 90 LEU A C 1
ATOM 675 O O . LEU A 1 90 ? -3.540 7.356 13.628 1.00 90.62 90 LEU A O 1
ATOM 679 N N . GLY A 1 91 ? -3.006 8.762 15.308 1.00 88.62 91 GLY A N 1
ATOM 680 C CA . GLY A 1 91 ? -4.375 9.099 15.682 1.00 88.62 91 GLY A CA 1
ATOM 681 C C . GLY A 1 91 ? -4.867 10.302 14.882 1.00 88.62 91 GLY A C 1
ATOM 682 O O . GLY A 1 91 ? -4.066 11.129 14.444 1.00 88.62 91 GLY A O 1
ATOM 683 N N . PHE A 1 92 ? -6.179 10.402 14.708 1.00 85.69 92 PHE A N 1
ATOM 684 C CA . PHE A 1 92 ? -6.817 11.573 14.114 1.00 85.69 92 PHE A CA 1
ATOM 685 C C . PHE A 1 92 ? -7.502 12.393 15.211 1.00 85.69 92 PHE A C 1
ATOM 687 O O . PHE A 1 92 ? -8.137 11.827 16.101 1.00 85.69 92 PHE A O 1
ATOM 694 N N . ALA A 1 93 ? -7.346 13.719 15.166 1.00 81.81 93 ALA A N 1
ATOM 695 C CA . ALA A 1 93 ? -8.051 14.617 16.074 1.00 81.81 93 ALA A CA 1
ATOM 696 C C . ALA A 1 93 ? -9.557 14.591 15.773 1.00 81.81 93 ALA A C 1
ATOM 698 O O . ALA A 1 93 ? -9.962 14.501 14.613 1.00 81.81 93 ALA A O 1
ATOM 699 N N . SER A 1 94 ? -10.382 14.660 16.818 1.00 77.19 94 SER A N 1
ATOM 700 C CA . SER A 1 94 ? -11.842 14.715 16.688 1.00 77.19 94 SER A CA 1
ATOM 701 C C . SER A 1 94 ? -12.351 16.085 16.232 1.00 77.19 94 SER A C 1
ATOM 703 O O . SER A 1 94 ? -13.454 16.168 15.700 1.00 77.19 94 SER A O 1
ATOM 705 N N . GLU A 1 95 ? -11.559 17.141 16.427 1.00 72.12 95 GLU A N 1
ATOM 706 C CA . GLU A 1 95 ? -11.887 18.524 16.071 1.00 72.12 95 GLU A CA 1
ATOM 707 C C . GLU A 1 95 ? -10.725 19.162 15.276 1.00 72.12 95 GLU A C 1
ATOM 709 O O . GLU A 1 95 ? -9.570 18.796 15.522 1.00 72.12 95 GLU A O 1
ATOM 714 N N . PRO A 1 96 ? -11.026 20.036 14.292 1.00 72.44 96 PRO A N 1
ATOM 715 C CA . PRO A 1 96 ? -10.056 20.615 13.355 1.00 72.44 96 PRO A CA 1
ATOM 716 C C . PRO A 1 96 ? -9.180 21.733 13.937 1.00 72.44 96 PRO A C 1
ATOM 718 O O . PRO A 1 96 ? -9.662 22.493 14.806 1.00 72.44 96 PRO A O 1
#

Solvent-accessible surface area (backbone atoms only — not comparable to full-atom values): 5776 Å² total; per-residue (Å²): 113,68,73,60,52,52,50,52,52,52,53,52,49,50,53,50,50,51,53,50,52,52,50,53,49,54,50,49,51,51,52,57,56,52,55,72,60,52,81,70,81,84,78,81,86,76,91,69,66,86,80,52,44,79,78,45,77,46,78,57,89,66,30,32,43,36,33,30,35,44,98,89,43,56,35,35,36,32,23,33,62,87,78,58,44,81,74,48,75,47,74,64,76,95,70,136

Radius of gyration: 25.17 Å; Cα contacts (8 Å, |Δi|>4): 88; chains: 1; bounding box: 32×42×72 Å

Organism: NCBI:txid2666134

Mean predicted aligned error: 11.8 Å

Sequence (96 aa):
MLRKLRGFAAFSGLLMAFGFLALFGAIGYRVVTGWKSAPVEIAGTIQLPRGANVRSAVVSGDMIAVTLERDGLVETRFFDLASRAPRGVLGFASEP